Protein AF-A0ABD0YS66-F1 (afdb_monomer_lite)

Structure (mmCIF, N/CA/C/O backbone):
data_AF-A0ABD0YS66-F1
#
_entry.id   AF-A0ABD0YS66-F1
#
loop_
_atom_site.group_PDB
_atom_site.id
_atom_site.type_symbol
_atom_site.label_atom_id
_atom_site.label_alt_id
_atom_site.label_comp_id
_atom_site.label_asym_id
_atom_site.label_entity_id
_atom_site.label_seq_id
_atom_site.pdbx_PDB_ins_code
_atom_site.Cartn_x
_atom_site.Cartn_y
_atom_site.Cartn_z
_atom_site.occupancy
_atom_site.B_iso_or_equiv
_atom_site.auth_seq_id
_atom_site.auth_comp_id
_atom_site.auth_asym_id
_atom_site.auth_atom_id
_atom_site.pdbx_PDB_model_num
ATOM 1 N N . LEU A 1 1 ? -11.830 13.748 -8.434 1.00 43.22 1 LEU A N 1
ATOM 2 C CA . LEU A 1 1 ? -12.199 13.931 -7.014 1.00 43.22 1 LEU A CA 1
ATOM 3 C C . LEU A 1 1 ? -11.096 13.555 -6.005 1.00 43.22 1 LEU A C 1
ATOM 5 O O . LEU A 1 1 ? -11.390 13.452 -4.827 1.00 43.22 1 LEU A O 1
ATOM 9 N N . SER A 1 2 ? -9.816 13.514 -6.410 1.00 38.91 2 SER A N 1
ATOM 10 C CA . SER A 1 2 ? -8.670 13.461 -5.471 1.00 38.91 2 SER A CA 1
ATOM 11 C C . SER A 1 2 ? -7.545 14.428 -5.853 1.00 38.91 2 SER A C 1
ATOM 13 O O . SER A 1 2 ? -6.466 14.381 -5.282 1.00 38.91 2 SER A O 1
ATOM 15 N N . PHE A 1 3 ? -7.805 15.345 -6.793 1.00 38.72 3 PHE A N 1
ATOM 16 C CA . PHE A 1 3 ? -6.865 16.412 -7.136 1.00 38.72 3 PHE A CA 1
ATOM 17 C C . PHE A 1 3 ? -6.779 17.455 -6.020 1.00 38.72 3 PHE A C 1
ATOM 19 O O . PHE A 1 3 ? -5.726 18.033 -5.854 1.00 38.72 3 PHE A O 1
ATOM 26 N N . LEU A 1 4 ? -7.843 17.642 -5.224 1.00 40.12 4 LEU A N 1
ATOM 27 C CA . LEU A 1 4 ? -7.862 18.537 -4.059 1.00 40.12 4 LEU A CA 1
ATOM 28 C C . LEU A 1 4 ? -7.166 17.947 -2.823 1.00 40.12 4 LEU A C 1
ATOM 30 O O . LEU A 1 4 ? -6.607 18.708 -2.054 1.00 40.12 4 LEU A O 1
ATOM 34 N N . PHE A 1 5 ? -7.155 16.620 -2.644 1.00 48.84 5 PHE A N 1
ATOM 35 C CA . PHE A 1 5 ? -6.428 15.964 -1.546 1.00 48.84 5 PHE A CA 1
ATOM 36 C C . PHE A 1 5 ? -4.944 15.772 -1.889 1.00 48.84 5 PHE A C 1
ATOM 38 O O . PHE A 1 5 ? -4.090 16.025 -1.048 1.00 48.84 5 PHE A O 1
ATOM 45 N N . LEU A 1 6 ? -4.623 15.451 -3.155 1.00 47.97 6 LEU A N 1
ATOM 46 C CA . LEU A 1 6 ? -3.256 15.615 -3.654 1.00 47.97 6 LEU A CA 1
ATOM 47 C C . LEU A 1 6 ? -2.834 17.088 -3.619 1.00 47.97 6 LEU A C 1
ATOM 49 O O . LEU A 1 6 ? -1.745 17.355 -3.146 1.00 47.97 6 LEU A O 1
ATOM 53 N N . LEU A 1 7 ? -3.673 18.047 -4.035 1.00 47.12 7 LEU A N 1
ATOM 54 C CA . LEU A 1 7 ? -3.376 19.474 -3.860 1.00 47.12 7 LEU A CA 1
ATOM 55 C C . LEU A 1 7 ? -3.219 19.818 -2.388 1.00 47.12 7 LEU A C 1
ATOM 57 O O . LEU A 1 7 ? -2.347 20.596 -2.118 1.00 47.12 7 LEU A O 1
ATOM 61 N N . PHE A 1 8 ? -3.944 19.246 -1.430 1.00 46.59 8 PHE A N 1
ATOM 62 C CA . PHE A 1 8 ? -3.682 19.513 -0.011 1.00 46.59 8 PHE A CA 1
ATOM 63 C C . PHE A 1 8 ? -2.306 18.975 0.426 1.00 46.59 8 PHE A C 1
ATOM 65 O O . PHE A 1 8 ? -1.575 19.678 1.104 1.00 46.59 8 PHE A O 1
ATOM 72 N N . ILE A 1 9 ? -1.882 17.805 -0.071 1.00 48.53 9 ILE A N 1
ATOM 73 C CA . ILE A 1 9 ? -0.500 17.299 0.086 1.00 48.53 9 ILE A CA 1
ATOM 74 C C . ILE A 1 9 ? 0.539 18.159 -0.678 1.00 48.53 9 ILE A C 1
ATOM 76 O O . ILE A 1 9 ? 1.701 18.209 -0.291 1.00 48.53 9 ILE A O 1
ATOM 80 N N . PHE A 1 10 ? 0.152 18.840 -1.762 1.00 43.72 10 PHE A N 1
ATOM 81 C CA . PHE A 1 10 ? 1.016 19.700 -2.594 1.00 43.72 10 PHE A CA 1
ATOM 82 C C . PHE A 1 10 ? 0.874 21.218 -2.317 1.00 43.72 10 PHE A C 1
ATOM 84 O O . PHE A 1 10 ? 1.594 22.006 -2.920 1.00 43.72 10 PHE A O 1
ATOM 91 N N . SER A 1 11 ? -0.080 21.638 -1.487 1.00 38.16 11 SER A N 1
ATOM 92 C CA . SER A 1 11 ? -0.502 23.021 -1.175 1.00 38.16 11 SER A CA 1
ATOM 93 C C . SER A 1 11 ? -0.652 23.243 0.328 1.00 38.16 11 SER A C 1
ATOM 95 O O . SER A 1 11 ? -1.070 24.325 0.738 1.00 38.16 11 SER A O 1
ATOM 97 N N . ASP A 1 12 ? -0.272 22.266 1.153 1.00 37.09 12 ASP A N 1
ATOM 98 C CA . ASP A 1 12 ? 0.443 22.602 2.376 1.00 37.09 12 ASP A CA 1
ATOM 99 C C . ASP A 1 12 ? 1.551 23.601 1.981 1.00 37.09 12 ASP A C 1
ATOM 101 O O . ASP A 1 12 ? 2.270 23.340 1.010 1.00 37.09 12 ASP A O 1
ATOM 105 N N . PRO A 1 13 ? 1.663 24.783 2.604 1.00 43.38 13 PRO A N 1
ATOM 106 C CA . PRO A 1 13 ? 2.782 25.676 2.333 1.00 43.38 13 PRO A CA 1
ATOM 107 C C . PRO A 1 13 ? 4.156 25.036 2.620 1.00 43.38 13 PRO A C 1
ATOM 109 O O . PRO A 1 13 ? 5.153 25.582 2.148 1.00 43.38 13 PRO A O 1
ATOM 112 N N . GLU A 1 14 ? 4.235 23.883 3.307 1.00 46.00 14 GLU A N 1
ATOM 113 C CA . GLU A 1 14 ? 5.491 23.154 3.549 1.00 46.00 14 GLU A CA 1
ATOM 114 C C . GLU A 1 14 ? 5.381 21.617 3.388 1.00 46.00 14 GLU A C 1
ATOM 116 O O . GLU A 1 14 ? 5.445 20.879 4.371 1.00 46.00 14 GLU A O 1
ATOM 121 N N . PRO A 1 15 ? 5.313 21.052 2.164 1.00 47.53 15 PRO A N 1
ATOM 122 C CA . PRO A 1 15 ? 5.460 19.608 2.010 1.00 47.53 15 PRO A CA 1
ATOM 123 C C . PRO A 1 15 ? 6.869 19.166 2.451 1.00 47.53 15 PRO A C 1
ATOM 125 O O . PRO A 1 15 ? 7.876 19.622 1.902 1.00 47.53 15 PRO A O 1
ATOM 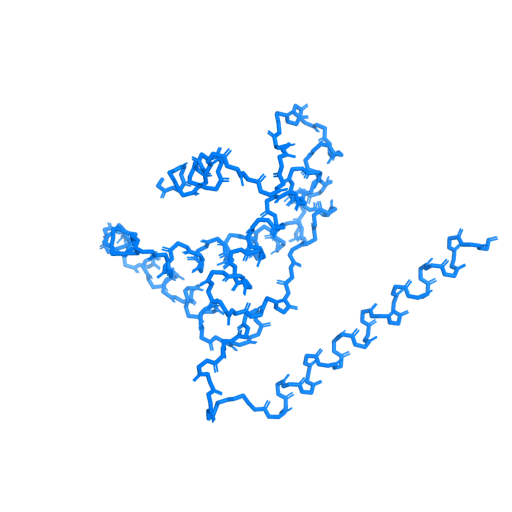128 N N . LEU A 1 16 ? 6.961 18.220 3.395 1.00 47.50 16 LEU A N 1
ATOM 129 C CA . LEU A 1 16 ? 8.236 17.676 3.908 1.00 47.50 16 LEU A CA 1
ATOM 130 C C . LEU A 1 16 ? 9.150 17.125 2.794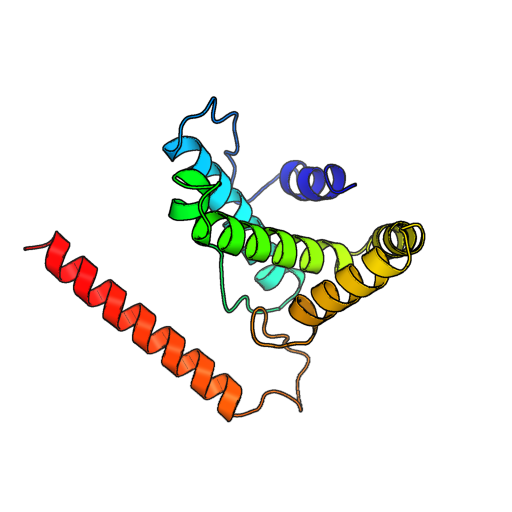 1.00 47.50 16 LEU A C 1
ATOM 132 O O . LEU A 1 16 ? 10.380 17.190 2.887 1.00 47.50 16 LEU A O 1
ATOM 136 N N . HIS A 1 17 ? 8.563 16.629 1.697 1.00 50.31 17 HIS A N 1
ATOM 137 C CA . HIS A 1 17 ? 9.287 16.174 0.512 1.00 50.31 17 HIS A CA 1
ATOM 138 C C . HIS A 1 17 ? 8.763 16.838 -0.767 1.00 50.31 17 HIS A C 1
ATOM 140 O O . HIS A 1 17 ? 7.767 16.422 -1.354 1.00 50.31 17 HIS A O 1
ATOM 146 N N . HIS A 1 18 ? 9.486 17.854 -1.236 1.00 53.28 18 HIS A N 1
ATOM 147 C CA . HIS A 1 18 ? 9.257 18.498 -2.529 1.00 53.28 18 HIS A CA 1
ATOM 148 C C . HIS A 1 18 ? 9.837 17.659 -3.688 1.00 53.28 18 HIS A C 1
ATOM 150 O O . HIS A 1 18 ? 10.915 17.069 -3.563 1.00 53.28 18 HIS A O 1
ATOM 156 N N . GLY A 1 19 ? 9.194 17.682 -4.866 1.00 61.59 19 GLY A N 1
ATOM 157 C CA . GLY A 1 19 ? 9.871 17.305 -6.119 1.00 61.59 19 GLY A CA 1
ATOM 158 C C . GLY A 1 19 ? 9.168 16.339 -7.070 1.00 61.59 19 GLY A C 1
ATOM 159 O O . GLY A 1 19 ? 9.867 15.660 -7.824 1.00 61.59 19 GLY A O 1
ATOM 160 N N . VAL A 1 20 ? 7.833 16.277 -7.080 1.00 68.44 20 VAL A N 1
ATOM 161 C CA . VAL A 1 20 ? 7.112 15.623 -8.184 1.00 68.44 20 VAL A CA 1
ATOM 162 C C . VAL A 1 20 ? 7.061 16.562 -9.383 1.00 68.44 20 VAL A C 1
ATOM 164 O O . VAL A 1 20 ? 6.580 17.688 -9.287 1.00 68.44 20 VAL A O 1
ATOM 167 N N 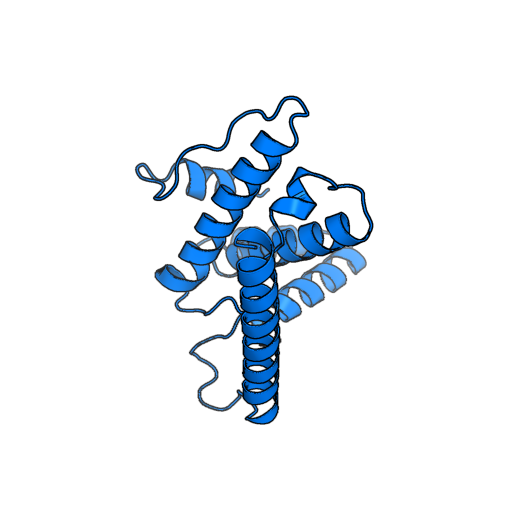. GLY A 1 21 ? 7.563 16.090 -10.520 1.00 73.62 21 GLY A N 1
ATOM 168 C CA . GLY A 1 21 ? 7.567 16.832 -11.780 1.00 73.62 21 GLY A CA 1
ATOM 169 C C . GLY A 1 21 ? 7.128 15.971 -12.963 1.00 73.62 21 GLY A C 1
ATOM 170 O O . GLY A 1 21 ? 6.949 14.757 -12.817 1.00 73.62 21 GLY A O 1
ATOM 171 N N . PRO A 1 22 ? 6.954 16.558 -14.159 1.00 77.00 22 PRO A N 1
ATOM 172 C CA . PRO A 1 22 ? 6.632 15.787 -15.353 1.00 77.00 22 PRO A CA 1
ATOM 173 C C . PRO A 1 22 ? 7.745 14.773 -15.633 1.00 77.00 22 PRO A C 1
ATOM 175 O O . PRO A 1 22 ? 8.915 15.125 -15.758 1.00 77.00 22 PRO A O 1
ATOM 178 N N . SER A 1 23 ? 7.380 13.495 -15.736 1.00 79.75 23 SER A N 1
ATOM 179 C CA . SER A 1 23 ? 8.357 12.441 -16.020 1.00 79.75 23 SER A CA 1
ATOM 180 C C . SER A 1 23 ? 8.709 12.345 -17.504 1.00 79.75 23 SER A C 1
ATOM 182 O O . SER A 1 23 ? 9.763 11.814 -17.831 1.00 79.75 23 SER A O 1
ATOM 184 N N . LEU A 1 24 ? 7.838 12.834 -18.399 1.00 84.56 24 LEU A N 1
ATOM 185 C CA . LEU A 1 24 ? 8.007 12.783 -19.862 1.00 84.56 24 LEU A CA 1
ATOM 186 C C . LEU A 1 24 ? 8.389 11.381 -20.376 1.00 84.56 24 LEU A C 1
ATOM 188 O O . LEU A 1 24 ? 9.196 11.229 -21.287 1.00 84.56 24 LEU A O 1
ATOM 192 N N . GLY A 1 25 ? 7.844 10.336 -19.745 1.00 82.94 25 GLY A N 1
ATOM 193 C CA . GLY A 1 25 ? 8.152 8.946 -20.085 1.00 82.94 25 GLY A CA 1
ATOM 194 C C . GLY A 1 25 ? 9.430 8.387 -19.446 1.00 82.94 25 GLY A C 1
ATOM 195 O O . GLY A 1 25 ? 9.649 7.181 -19.537 1.00 82.94 25 GLY A O 1
ATOM 196 N N . ASN A 1 26 ? 10.226 9.196 -18.737 1.00 90.88 26 ASN A N 1
ATOM 197 C CA . ASN A 1 26 ? 11.451 8.764 -18.066 1.00 90.88 26 ASN A CA 1
ATOM 198 C C . ASN A 1 26 ? 11.145 7.899 -16.820 1.00 90.88 26 ASN A C 1
ATOM 200 O O . ASN A 1 26 ? 10.582 8.409 -15.842 1.00 90.88 26 ASN A O 1
ATOM 204 N N . PRO A 1 27 ? 11.560 6.617 -16.803 1.00 92.69 27 PRO A N 1
ATOM 205 C CA . PRO A 1 27 ? 11.309 5.717 -15.680 1.00 92.69 27 PRO A CA 1
ATOM 206 C C . PRO A 1 27 ? 11.945 6.157 -14.360 1.00 92.69 27 PRO A C 1
ATOM 208 O O . PRO A 1 27 ? 11.334 5.997 -13.309 1.00 92.69 27 PRO A O 1
ATOM 211 N N . ALA A 1 28 ? 13.146 6.741 -14.393 1.00 91.50 28 ALA A N 1
ATOM 212 C CA . ALA A 1 28 ? 13.842 7.184 -13.186 1.00 91.50 28 ALA A CA 1
ATOM 213 C C . ALA A 1 28 ? 13.118 8.364 -12.522 1.00 91.50 28 ALA A C 1
ATOM 215 O O . ALA A 1 28 ? 12.968 8.392 -11.301 1.00 91.50 28 ALA A O 1
ATOM 216 N N . LEU A 1 29 ? 12.605 9.301 -13.329 1.00 87.56 29 LEU A N 1
ATOM 217 C CA . LEU A 1 29 ? 11.782 10.402 -12.824 1.00 87.56 29 LEU A CA 1
ATOM 218 C C . LEU A 1 29 ? 10.442 9.894 -12.282 1.00 87.56 29 LEU A C 1
ATOM 220 O O . LEU A 1 29 ? 10.013 10.348 -11.226 1.00 87.56 29 LEU A O 1
ATOM 224 N N . ARG A 1 30 ? 9.807 8.911 -12.937 1.00 91.56 30 ARG A N 1
ATOM 225 C CA . ARG A 1 30 ? 8.604 8.268 -12.382 1.00 91.56 30 ARG A CA 1
ATOM 226 C C . ARG A 1 30 ? 8.887 7.585 -11.047 1.00 91.56 30 ARG A C 1
ATOM 228 O O . ARG A 1 30 ? 8.140 7.819 -10.107 1.00 91.56 30 ARG A O 1
ATOM 235 N N . THR A 1 31 ? 9.962 6.802 -10.935 1.00 94.50 31 THR A N 1
ATOM 236 C CA . THR A 1 31 ? 10.357 6.168 -9.666 1.00 94.50 31 THR A CA 1
ATOM 237 C C . THR A 1 31 ? 10.562 7.210 -8.568 1.00 94.50 31 THR A C 1
ATOM 239 O O . THR A 1 31 ? 10.042 7.031 -7.472 1.00 94.50 31 THR A O 1
ATOM 242 N N . ARG A 1 32 ? 11.252 8.322 -8.861 1.00 89.31 32 ARG A N 1
ATOM 243 C CA . ARG A 1 32 ? 11.422 9.430 -7.907 1.00 89.31 32 ARG A CA 1
ATOM 244 C C . ARG A 1 32 ? 10.081 10.040 -7.488 1.00 89.31 32 ARG A C 1
ATOM 246 O O . ARG A 1 32 ? 9.872 10.291 -6.306 1.00 89.31 32 ARG A O 1
ATOM 253 N N . ASN A 1 33 ? 9.184 10.283 -8.441 1.00 87.44 33 ASN A N 1
ATOM 254 C CA . ASN A 1 33 ? 7.864 10.829 -8.139 1.00 87.44 33 ASN A CA 1
ATOM 255 C C . ASN A 1 33 ? 7.066 9.887 -7.230 1.00 87.44 33 ASN A C 1
ATOM 257 O O . ASN A 1 33 ? 6.451 10.344 -6.273 1.00 87.44 33 ASN A O 1
ATOM 261 N N . MET A 1 34 ? 7.102 8.583 -7.514 1.00 92.56 34 MET A N 1
ATOM 262 C CA . MET A 1 34 ? 6.425 7.571 -6.701 1.00 92.56 34 MET A CA 1
ATOM 263 C C . MET A 1 34 ? 7.015 7.501 -5.293 1.00 92.56 34 MET A C 1
ATOM 265 O O . MET A 1 34 ? 6.253 7.489 -4.338 1.00 92.56 34 MET A O 1
ATOM 269 N N . ASP A 1 35 ? 8.342 7.559 -5.150 1.00 90.56 35 ASP A N 1
ATOM 270 C CA . ASP A 1 35 ? 9.006 7.609 -3.839 1.00 90.56 35 ASP A CA 1
ATOM 271 C C . ASP A 1 35 ? 8.545 8.817 -3.008 1.00 90.56 35 ASP A C 1
ATOM 273 O O . ASP A 1 35 ? 8.204 8.672 -1.837 1.00 90.56 35 ASP A O 1
ATOM 277 N N . CYS A 1 36 ? 8.446 9.994 -3.630 1.00 87.19 36 CYS A N 1
ATOM 278 C CA . CYS A 1 36 ? 7.927 11.198 -2.981 1.00 87.19 36 CYS A CA 1
ATOM 279 C C . CYS A 1 36 ? 6.467 11.024 -2.523 1.00 87.19 36 CYS A C 1
ATOM 281 O O . CYS A 1 36 ? 6.146 11.284 -1.364 1.00 87.19 36 CYS A O 1
ATOM 283 N N . ILE A 1 37 ? 5.596 10.519 -3.402 1.00 87.50 37 ILE A N 1
ATOM 284 C CA . ILE A 1 37 ? 4.178 10.279 -3.093 1.00 87.50 37 ILE A CA 1
ATOM 285 C C . ILE A 1 37 ? 4.029 9.274 -1.945 1.00 87.50 37 ILE A C 1
ATOM 287 O O . ILE A 1 37 ? 3.286 9.522 -0.999 1.00 87.50 37 ILE A O 1
ATOM 291 N N . VAL A 1 38 ? 4.747 8.152 -2.007 1.00 93.88 38 VAL A N 1
ATOM 292 C CA . VAL A 1 38 ? 4.675 7.077 -1.009 1.00 93.88 38 VAL A CA 1
ATOM 293 C C . VAL A 1 38 ? 5.176 7.549 0.351 1.00 93.88 38 VAL A C 1
ATOM 295 O O . VAL A 1 38 ? 4.565 7.214 1.364 1.00 93.88 38 VAL A O 1
ATOM 298 N N . LYS A 1 39 ? 6.232 8.371 0.392 1.00 91.12 39 LYS A N 1
ATOM 299 C CA . LYS A 1 39 ? 6.709 8.992 1.635 1.00 91.12 39 LYS A CA 1
ATOM 300 C C . LYS A 1 39 ? 5.671 9.925 2.249 1.00 91.12 39 LYS A C 1
ATOM 302 O O . LYS A 1 39 ? 5.424 9.815 3.442 1.00 91.12 39 LYS A O 1
ATOM 307 N N . ASN A 1 40 ? 5.025 10.773 1.448 1.00 85.75 40 ASN A N 1
ATOM 308 C CA . ASN A 1 40 ? 3.988 11.681 1.950 1.00 85.75 40 ASN A CA 1
ATOM 309 C C . ASN A 1 40 ? 2.761 10.916 2.471 1.00 85.75 40 ASN A C 1
ATOM 311 O O . ASN A 1 40 ? 2.229 11.246 3.525 1.00 85.75 40 ASN A O 1
ATOM 315 N N . ILE A 1 41 ? 2.337 9.859 1.770 1.00 91.94 41 ILE A N 1
ATOM 316 C CA . ILE A 1 41 ? 1.263 8.970 2.241 1.00 91.94 41 ILE A CA 1
ATOM 317 C C . ILE A 1 41 ? 1.650 8.330 3.575 1.00 91.94 41 ILE A C 1
ATOM 319 O O . ILE A 1 41 ? 0.854 8.328 4.509 1.00 91.94 41 ILE A O 1
ATOM 323 N N . LYS A 1 42 ? 2.872 7.795 3.673 1.00 94.12 42 LYS A N 1
ATOM 324 C CA . LYS A 1 42 ? 3.367 7.167 4.898 1.00 94.12 42 LYS A CA 1
ATOM 325 C C . LYS A 1 42 ? 3.386 8.155 6.068 1.00 94.12 42 LYS A C 1
ATOM 327 O O . LYS A 1 42 ? 2.891 7.806 7.133 1.00 94.12 42 LYS A O 1
ATOM 332 N N . ALA A 1 43 ? 3.903 9.365 5.851 1.00 89.12 43 ALA A N 1
ATOM 333 C CA . ALA A 1 43 ? 3.923 10.424 6.857 1.00 89.12 43 ALA A CA 1
ATOM 334 C C . ALA A 1 43 ? 2.505 10.753 7.339 1.00 89.12 43 ALA A C 1
ATOM 336 O O . ALA A 1 43 ? 2.262 10.767 8.535 1.00 89.12 43 ALA A O 1
ATOM 337 N N . LEU A 1 44 ? 1.532 10.885 6.431 1.00 87.88 44 LEU A N 1
ATOM 338 C CA . LEU A 1 44 ? 0.136 11.111 6.812 1.00 87.88 44 LEU A CA 1
ATOM 339 C C . LEU A 1 44 ? -0.410 9.989 7.710 1.00 87.88 44 LEU A C 1
ATOM 341 O O . LEU A 1 44 ? -1.060 10.261 8.715 1.00 87.88 44 LEU A O 1
ATOM 345 N N . TYR A 1 45 ? -0.151 8.723 7.378 1.00 92.75 45 TYR A N 1
ATOM 346 C CA . TYR A 1 45 ? -0.580 7.611 8.228 1.00 92.75 45 TYR A CA 1
ATOM 347 C C . TYR A 1 45 ? 0.087 7.629 9.608 1.00 92.75 45 TYR A C 1
ATOM 349 O O . TYR A 1 45 ? -0.597 7.447 10.613 1.00 92.75 45 TYR A O 1
ATOM 357 N N . GLU A 1 46 ? 1.400 7.833 9.663 1.00 91.00 46 GLU A N 1
ATOM 358 C CA . GLU A 1 46 ? 2.171 7.703 10.903 1.00 91.00 46 GLU A CA 1
ATOM 359 C C . GLU A 1 46 ? 2.057 8.933 11.812 1.00 91.00 46 GLU A C 1
ATOM 361 O O . GLU A 1 46 ? 1.937 8.774 13.026 1.00 91.00 46 GLU A O 1
ATOM 366 N N . GLU A 1 47 ? 2.066 10.136 11.240 1.00 86.81 47 GLU A N 1
ATOM 367 C CA . GLU A 1 47 ? 2.123 11.409 11.968 1.00 86.81 47 GLU A CA 1
ATOM 368 C C . GLU A 1 47 ? 0.726 11.977 12.249 1.00 86.81 47 GLU A C 1
ATOM 370 O O . GLU A 1 47 ? 0.460 12.404 13.369 1.00 86.81 47 GLU A O 1
ATOM 375 N N . GLU A 1 48 ? -0.190 11.921 11.275 1.00 86.06 48 GLU A N 1
ATOM 376 C CA . GLU A 1 48 ? -1.532 12.511 11.415 1.00 86.06 48 GLU A CA 1
ATOM 377 C C . GLU A 1 48 ? -2.576 11.497 11.894 1.00 86.06 48 GLU A C 1
ATOM 379 O O . GLU A 1 48 ? -3.443 11.819 12.706 1.00 86.06 48 GLU A O 1
ATOM 384 N N . LEU A 1 49 ? -2.523 10.259 11.386 1.00 88.31 49 LEU A N 1
ATOM 385 C CA . LEU A 1 49 ? -3.499 9.220 11.739 1.00 88.31 49 LEU A CA 1
ATOM 386 C C . LEU A 1 49 ? -3.049 8.341 12.913 1.00 88.31 49 LEU A C 1
ATOM 388 O O . LEU A 1 49 ? -3.859 7.560 13.413 1.00 88.31 49 LEU A O 1
ATOM 392 N N . CYS A 1 50 ? -1.792 8.448 13.358 1.00 91.06 50 CYS A N 1
ATOM 393 C CA . CYS A 1 50 ? -1.202 7.587 14.390 1.00 91.06 50 CYS A CA 1
ATOM 394 C C . CYS A 1 50 ? -1.331 6.081 14.062 1.00 91.06 50 CYS A C 1
ATOM 396 O O . CYS A 1 50 ? -1.604 5.251 14.932 1.00 91.06 50 CYS A O 1
ATOM 398 N N . GLN A 1 51 ? -1.149 5.711 12.793 1.00 92.94 51 GLN A N 1
ATOM 399 C CA . GLN A 1 51 ? -1.257 4.346 12.268 1.00 92.94 51 GLN A CA 1
ATOM 400 C C . GLN A 1 51 ? 0.070 3.893 11.650 1.00 92.94 51 GLN A C 1
ATOM 402 O O . GLN A 1 51 ? 0.802 4.688 11.073 1.00 92.94 51 GLN A O 1
ATOM 407 N N . LEU A 1 52 ? 0.381 2.597 11.719 1.00 93.44 52 LEU A N 1
ATOM 408 C CA . LEU A 1 52 ? 1.616 2.045 11.157 1.00 93.44 52 LEU A CA 1
ATOM 409 C C . LEU A 1 52 ? 1.355 1.369 9.808 1.00 93.44 52 LEU A C 1
ATOM 411 O O . LEU A 1 52 ? 0.660 0.357 9.741 1.00 93.44 52 LEU A O 1
ATOM 415 N N . VAL A 1 53 ? 1.977 1.861 8.736 1.00 94.81 53 VAL A N 1
ATOM 416 C CA . VAL A 1 53 ? 1.899 1.218 7.414 1.00 94.81 53 VAL A CA 1
ATOM 417 C C . VAL A 1 53 ? 2.860 0.027 7.354 1.00 94.81 53 VAL A C 1
ATOM 419 O O . VAL A 1 53 ? 4.079 0.188 7.363 1.00 94.81 53 VAL A O 1
ATOM 422 N N . VAL A 1 54 ? 2.322 -1.191 7.268 1.00 93.31 54 VAL A N 1
ATOM 423 C CA . VAL A 1 54 ? 3.106 -2.441 7.302 1.00 93.31 54 VAL A CA 1
ATOM 424 C C . VAL A 1 54 ? 3.634 -2.849 5.926 1.00 93.31 54 VAL A C 1
ATOM 426 O O . VAL A 1 54 ? 4.586 -3.629 5.832 1.00 93.31 54 VAL A O 1
ATOM 429 N N . VAL A 1 55 ? 2.996 -2.378 4.852 1.00 93.69 55 VAL A N 1
ATOM 430 C CA . VAL A 1 55 ? 3.393 -2.651 3.463 1.00 93.69 55 VAL A CA 1
ATOM 431 C C . VAL A 1 55 ? 3.335 -1.362 2.659 1.00 93.69 55 VAL A C 1
ATOM 433 O O . VAL A 1 55 ? 2.303 -0.701 2.622 1.00 93.69 55 VAL A O 1
ATOM 436 N N . LEU A 1 56 ? 4.435 -1.034 1.983 1.00 95.69 56 LEU A N 1
ATOM 437 C CA . LEU A 1 56 ? 4.526 0.093 1.057 1.00 95.69 56 LEU A CA 1
ATOM 438 C C . LEU A 1 56 ? 4.719 -0.424 -0.370 1.00 95.69 56 LEU A C 1
ATOM 440 O O . LEU A 1 56 ? 5.357 -1.467 -0.542 1.00 95.69 56 LEU A O 1
ATOM 444 N N . PRO A 1 57 ? 4.217 0.303 -1.378 1.00 96.81 57 PRO A N 1
ATOM 445 C CA . PRO A 1 57 ? 4.384 -0.094 -2.765 1.00 96.81 57 PRO A CA 1
ATOM 446 C C . PRO A 1 57 ? 5.830 0.088 -3.253 1.00 96.81 57 PRO A C 1
ATOM 448 O O . PRO A 1 57 ? 6.529 1.042 -2.889 1.00 96.81 57 PRO A O 1
ATOM 451 N N . ASP A 1 58 ? 6.278 -0.814 -4.124 1.00 96.44 58 ASP A N 1
ATOM 452 C CA . ASP A 1 58 ? 7.602 -0.775 -4.749 1.00 96.44 58 ASP A CA 1
ATOM 453 C C . ASP A 1 58 ? 7.668 0.333 -5.818 1.00 96.44 58 ASP A C 1
ATOM 455 O O . ASP A 1 58 ? 7.224 0.194 -6.962 1.00 96.44 58 ASP A O 1
ATOM 459 N N . CYS A 1 59 ? 8.280 1.460 -5.448 1.00 95.75 59 CYS A N 1
ATOM 460 C CA . CYS A 1 59 ? 8.449 2.626 -6.320 1.00 95.75 59 CYS A CA 1
ATOM 461 C C . CYS A 1 59 ? 9.325 2.339 -7.555 1.00 95.75 59 CYS A C 1
ATOM 463 O O . CYS A 1 59 ? 9.197 3.004 -8.591 1.00 95.75 59 CYS A O 1
ATOM 465 N N . GLY A 1 60 ? 10.225 1.355 -7.467 1.00 95.06 60 GLY A N 1
ATOM 466 C CA . GLY A 1 60 ? 11.042 0.906 -8.587 1.00 95.06 60 GLY A CA 1
ATOM 467 C C . GLY A 1 60 ? 10.173 0.258 -9.658 1.00 95.06 60 GLY A C 1
ATOM 468 O O . GLY A 1 60 ? 10.245 0.661 -10.820 1.00 95.06 60 GLY A O 1
ATOM 469 N N . ARG A 1 61 ? 9.299 -0.669 -9.251 1.00 96.38 61 ARG A N 1
ATOM 470 C CA . ARG A 1 61 ? 8.321 -1.317 -10.140 1.00 96.38 61 ARG A CA 1
ATOM 471 C C . ARG A 1 61 ? 7.328 -0.317 -10.716 1.00 96.38 61 ARG A C 1
ATOM 473 O O . ARG A 1 61 ? 7.193 -0.250 -11.934 1.00 96.38 61 ARG A O 1
ATOM 480 N N . LEU A 1 62 ? 6.726 0.528 -9.876 1.00 95.31 62 LEU A N 1
ATOM 481 C CA . LEU A 1 62 ? 5.791 1.572 -10.317 1.00 95.31 62 LEU A CA 1
ATOM 482 C C . LEU A 1 62 ? 6.401 2.520 -11.360 1.00 95.31 62 LEU A C 1
ATOM 484 O O . LEU A 1 62 ? 5.720 2.978 -12.275 1.00 95.31 62 LEU A O 1
ATOM 488 N N . GLY A 1 63 ? 7.687 2.848 -11.225 1.00 93.94 63 GLY A N 1
ATOM 489 C CA . GLY A 1 63 ? 8.356 3.733 -12.172 1.00 93.94 63 GLY A CA 1
ATOM 490 C C . GLY A 1 63 ? 8.817 3.036 -13.450 1.00 93.94 63 GLY A C 1
ATOM 491 O O . GLY A 1 63 ? 8.687 3.611 -14.534 1.00 93.94 63 GLY A O 1
ATOM 492 N N . ARG A 1 64 ? 9.354 1.817 -13.352 1.00 95.88 64 ARG A N 1
ATOM 493 C CA . ARG A 1 64 ? 9.993 1.115 -14.478 1.00 95.88 64 ARG A CA 1
ATOM 494 C C . ARG A 1 64 ? 9.030 0.275 -15.296 1.00 95.88 64 ARG A C 1
ATOM 496 O O . ARG A 1 64 ? 9.130 0.289 -16.517 1.00 95.88 64 ARG A O 1
ATOM 503 N N . GLU A 1 65 ? 8.099 -0.394 -14.635 1.00 96.00 65 GLU A N 1
ATOM 504 C CA . GLU A 1 65 ? 7.244 -1.422 -15.227 1.00 96.00 65 GLU A CA 1
ATOM 505 C C . GLU A 1 65 ? 5.770 -1.227 -14.809 1.00 96.00 65 GLU A C 1
ATOM 507 O O . GLU A 1 65 ? 5.152 -2.170 -14.310 1.00 96.00 65 GLU A O 1
ATOM 512 N N . PRO A 1 66 ? 5.180 -0.023 -14.987 1.00 93.25 66 PRO A N 1
ATOM 513 C CA . PRO A 1 66 ? 3.846 0.308 -14.465 1.00 93.25 66 PRO A CA 1
ATOM 514 C C . PRO A 1 66 ? 2.725 -0.576 -15.026 1.00 93.25 66 PRO A C 1
ATOM 516 O O . PRO A 1 66 ? 1.754 -0.841 -14.324 1.00 93.25 66 PRO A O 1
ATOM 519 N N . ASP A 1 67 ? 2.880 -1.053 -16.263 1.00 94.69 67 ASP A N 1
ATOM 520 C CA . ASP A 1 67 ? 1.876 -1.864 -16.961 1.00 94.69 67 ASP A CA 1
ATOM 521 C C . ASP A 1 67 ? 2.088 -3.378 -16.776 1.00 94.69 67 ASP A C 1
ATOM 523 O O . ASP A 1 67 ? 1.310 -4.189 -17.281 1.00 94.69 67 ASP A O 1
ATOM 527 N N . SER A 1 68 ? 3.150 -3.784 -16.068 1.00 97.50 68 SER A N 1
ATOM 528 C CA . SER A 1 68 ? 3.370 -5.194 -15.727 1.00 97.50 68 SER A CA 1
ATOM 529 C C . SER A 1 68 ? 2.339 -5.669 -14.702 1.00 97.50 68 SER A C 1
ATOM 531 O O . SER A 1 68 ? 1.753 -4.872 -13.969 1.00 97.50 68 SER A O 1
ATOM 533 N N . LYS A 1 69 ? 2.135 -6.987 -14.600 1.00 97.62 69 LYS A N 1
ATOM 534 C CA . LYS A 1 69 ? 1.224 -7.565 -13.600 1.00 97.62 69 LYS A CA 1
ATOM 535 C C . LYS A 1 69 ? 1.607 -7.125 -12.187 1.00 97.62 69 LYS A C 1
ATOM 537 O O . LYS A 1 69 ? 0.742 -6.753 -11.401 1.00 97.62 69 LYS A O 1
ATOM 542 N N . GLU A 1 70 ? 2.895 -7.157 -11.880 1.00 96.94 70 GLU A N 1
ATOM 543 C CA . GLU A 1 70 ? 3.443 -6.735 -10.601 1.00 96.94 70 GLU A CA 1
ATOM 544 C C . GLU A 1 70 ? 3.295 -5.218 -10.425 1.00 96.94 70 GLU A C 1
ATOM 546 O O . GLU A 1 70 ? 2.860 -4.772 -9.372 1.00 96.94 70 GLU A O 1
ATOM 551 N N . GLY A 1 71 ? 3.551 -4.417 -11.464 1.00 96.88 71 GLY A N 1
ATOM 552 C CA . GLY A 1 71 ? 3.332 -2.966 -11.439 1.00 96.88 71 GLY A CA 1
ATOM 553 C C . GLY A 1 71 ? 1.883 -2.578 -11.135 1.00 96.88 71 GLY A C 1
ATOM 554 O O . GLY A 1 71 ? 1.642 -1.685 -10.323 1.00 96.88 71 GLY A O 1
ATOM 555 N N . LEU A 1 72 ? 0.912 -3.301 -11.698 1.00 97.44 72 LEU A N 1
ATOM 556 C CA . LEU A 1 72 ? -0.509 -3.116 -11.398 1.00 97.44 72 LEU A CA 1
ATOM 557 C C . LEU A 1 72 ? -0.863 -3.512 -9.956 1.00 97.44 72 LEU A C 1
ATOM 559 O O . LEU A 1 72 ? -1.726 -2.876 -9.352 1.00 97.44 72 LEU A O 1
ATOM 563 N N . GLN A 1 73 ? -0.193 -4.516 -9.380 1.00 97.69 73 GLN A N 1
ATOM 564 C CA . GLN A 1 73 ? -0.352 -4.869 -7.963 1.00 97.69 73 GLN A CA 1
ATOM 565 C C . GLN A 1 73 ? 0.180 -3.762 -7.045 1.00 97.69 73 GLN A C 1
ATOM 567 O O . GLN A 1 73 ? -0.507 -3.373 -6.100 1.00 97.69 73 GLN A O 1
ATOM 572 N N . GLU A 1 74 ? 1.352 -3.199 -7.351 1.00 98.00 74 GLU A N 1
ATOM 573 C CA . GLU A 1 74 ? 1.898 -2.058 -6.604 1.00 98.00 74 GLU A CA 1
ATOM 574 C C . GLU A 1 74 ? 1.010 -0.812 -6.750 1.00 98.00 74 GLU A C 1
ATOM 576 O O . GLU A 1 74 ? 0.794 -0.077 -5.786 1.00 98.00 74 GLU A O 1
ATOM 581 N N . MET A 1 75 ? 0.444 -0.585 -7.941 1.00 97.31 75 MET A N 1
ATOM 582 C CA . MET A 1 75 ? -0.482 0.524 -8.187 1.00 97.31 75 MET A CA 1
ATOM 583 C C . MET A 1 75 ? -1.779 0.341 -7.399 1.00 97.31 75 MET A C 1
ATOM 585 O O . MET A 1 75 ? -2.285 1.296 -6.814 1.00 97.31 75 MET A O 1
ATOM 589 N N . HIS A 1 76 ? -2.305 -0.882 -7.339 1.00 96.56 76 HIS A N 1
ATOM 590 C CA . HIS A 1 76 ? -3.465 -1.194 -6.514 1.00 96.56 76 HIS A CA 1
ATOM 591 C C . HIS A 1 76 ? -3.194 -0.887 -5.037 1.00 96.56 76 HIS A C 1
ATOM 593 O O . HIS A 1 76 ? -3.999 -0.200 -4.413 1.00 96.56 76 HIS A O 1
ATOM 599 N N . LEU A 1 77 ? -2.047 -1.316 -4.497 1.00 97.75 77 LEU A N 1
ATOM 600 C CA . LEU A 1 77 ? -1.657 -1.009 -3.119 1.00 97.75 77 LEU A CA 1
ATOM 601 C C . LEU A 1 77 ? -1.530 0.506 -2.878 1.00 97.75 77 LEU A C 1
ATOM 603 O O . LEU A 1 77 ? -2.024 1.009 -1.870 1.00 97.75 77 LEU A O 1
ATOM 607 N N . LEU A 1 78 ? -0.927 1.248 -3.812 1.00 96.62 78 LEU A N 1
ATOM 608 C CA . LEU A 1 78 ? -0.826 2.708 -3.734 1.00 96.62 78 LEU A CA 1
ATOM 609 C C . LEU A 1 78 ? -2.209 3.378 -3.678 1.00 96.62 78 LEU A C 1
ATOM 611 O O . LEU A 1 78 ? -2.454 4.236 -2.82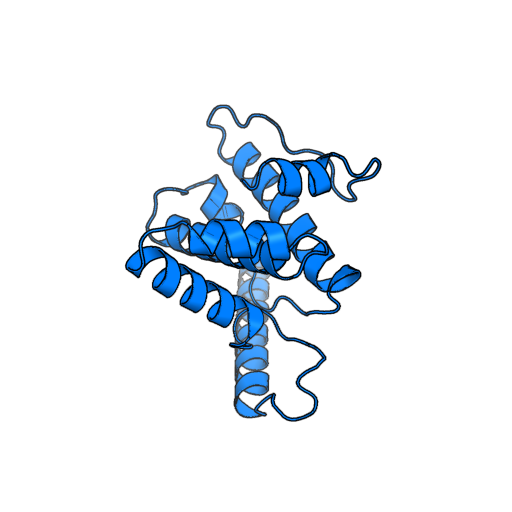9 1.00 96.62 78 LEU A O 1
ATOM 615 N N . LEU A 1 79 ? -3.120 2.983 -4.571 1.00 96.06 79 LEU A N 1
ATOM 616 C CA . LEU A 1 79 ? -4.485 3.512 -4.616 1.00 96.06 79 LEU A CA 1
ATOM 617 C C . LEU A 1 79 ? -5.285 3.145 -3.364 1.00 96.06 79 LEU A C 1
ATOM 619 O O . LEU A 1 79 ? -6.094 3.945 -2.899 1.00 96.06 79 LEU A O 1
ATOM 623 N N . LEU A 1 80 ? -5.042 1.961 -2.808 1.00 96.88 80 LEU A N 1
ATOM 624 C CA . LEU A 1 80 ? -5.679 1.486 -1.590 1.00 96.88 80 LEU A CA 1
ATOM 625 C C . LEU A 1 80 ? -5.254 2.319 -0.370 1.00 96.88 80 LEU A C 1
ATOM 627 O O . LEU A 1 80 ? -6.111 2.758 0.394 1.00 96.88 80 LEU A O 1
ATOM 631 N N . LEU A 1 81 ? -3.960 2.625 -0.235 1.00 96.38 81 LEU A N 1
ATOM 632 C CA . LEU A 1 81 ? -3.459 3.547 0.792 1.00 96.38 81 LEU A CA 1
ATOM 633 C C . LEU A 1 81 ? -4.033 4.962 0.612 1.00 96.38 81 LEU A C 1
ATOM 635 O O . LEU A 1 81 ? -4.521 5.556 1.567 1.00 96.38 81 LEU A O 1
ATOM 639 N N . LEU A 1 82 ? -4.067 5.488 -0.618 1.00 94.38 82 LEU A N 1
ATOM 640 C CA . LEU A 1 82 ? -4.681 6.794 -0.900 1.00 94.38 82 LEU A CA 1
ATOM 641 C C . LEU A 1 82 ? -6.172 6.838 -0.542 1.00 94.38 82 LEU A C 1
ATOM 643 O O . LEU A 1 82 ? -6.654 7.845 -0.020 1.00 94.38 82 LEU A O 1
ATOM 647 N N . LEU A 1 83 ? -6.904 5.756 -0.817 1.00 94.25 83 LEU A N 1
ATOM 648 C CA . LEU A 1 83 ? -8.300 5.605 -0.420 1.00 94.25 83 LEU A CA 1
ATOM 649 C C . LEU A 1 83 ? -8.437 5.662 1.103 1.00 94.25 83 LEU A C 1
ATOM 651 O O . LEU A 1 83 ? -9.297 6.385 1.602 1.00 94.25 83 LEU A O 1
ATOM 655 N N . GLY A 1 84 ? -7.569 4.957 1.831 1.00 93.94 84 GLY A N 1
ATOM 656 C CA . GLY A 1 84 ? -7.539 4.984 3.289 1.00 93.94 84 GLY A CA 1
ATOM 657 C C . GLY A 1 84 ? -7.244 6.375 3.857 1.00 93.94 84 GLY A C 1
ATOM 658 O O . GLY A 1 84 ? -7.892 6.776 4.821 1.00 93.94 84 GLY A O 1
ATOM 659 N N . CYS A 1 85 ? -6.365 7.161 3.228 1.00 91.94 85 CYS A N 1
ATOM 660 C CA . CYS A 1 85 ? -6.188 8.571 3.585 1.00 91.94 85 CYS A CA 1
ATOM 661 C C . CYS A 1 85 ? -7.478 9.379 3.346 1.00 91.94 85 CYS A C 1
ATOM 663 O O . CYS A 1 85 ? -7.914 10.137 4.211 1.00 91.94 85 CYS A O 1
ATOM 665 N N . ALA A 1 86 ? -8.118 9.209 2.184 1.00 88.56 86 ALA A N 1
ATOM 666 C CA . ALA A 1 86 ? -9.300 9.981 1.793 1.00 88.56 86 ALA A CA 1
ATOM 667 C C . ALA A 1 86 ? -10.525 9.729 2.692 1.00 88.56 86 ALA A C 1
ATOM 669 O O . ALA A 1 86 ? -11.296 10.651 2.951 1.00 88.56 86 ALA A O 1
ATOM 670 N N . VAL A 1 87 ? -10.710 8.501 3.185 1.00 91.69 87 VAL A N 1
ATOM 671 C CA . VAL A 1 87 ? -11.844 8.143 4.062 1.00 91.69 87 VAL A CA 1
ATOM 672 C C . VAL A 1 87 ? -11.591 8.420 5.543 1.00 91.69 87 VAL A C 1
ATOM 674 O O . VAL A 1 87 ? -12.532 8.384 6.336 1.00 91.69 87 VAL A O 1
ATOM 677 N N . GLN A 1 88 ? -10.347 8.719 5.920 1.00 90.19 88 GLN A N 1
ATOM 678 C CA . GLN A 1 88 ? -9.962 9.045 7.297 1.00 90.19 88 GLN A CA 1
ATOM 679 C C . GLN A 1 88 ? -9.644 10.535 7.498 1.00 90.19 88 GLN A C 1
ATOM 681 O O . GLN A 1 88 ? -9.472 10.969 8.633 1.00 90.19 88 GLN A O 1
ATOM 686 N N . CYS A 1 89 ? -9.626 11.343 6.433 1.00 85.25 89 CYS A N 1
ATOM 687 C CA . CYS A 1 89 ? -9.358 12.777 6.530 1.00 85.25 89 CYS A CA 1
ATOM 688 C C . CYS A 1 89 ? -10.540 13.577 7.129 1.00 85.25 89 CYS A C 1
ATOM 690 O O . CYS A 1 89 ? -11.678 13.091 7.159 1.00 85.25 89 CYS A O 1
ATOM 692 N N . PRO A 1 90 ? -10.326 14.842 7.550 1.00 81.75 90 PRO A N 1
ATOM 693 C CA . PRO A 1 90 ? -11.389 15.688 8.107 1.00 81.75 90 PRO A CA 1
ATOM 694 C C . PRO A 1 90 ? -12.608 15.852 7.182 1.00 81.75 90 PRO A C 1
ATOM 696 O O . PRO A 1 90 ? -13.746 15.861 7.643 1.00 81.75 90 PRO A O 1
ATOM 699 N N . ASN A 1 91 ? -12.383 15.890 5.864 1.00 78.69 91 ASN A N 1
ATOM 700 C CA . ASN A 1 91 ? -13.424 16.051 4.841 1.00 78.69 91 ASN A CA 1
ATOM 701 C C . ASN A 1 91 ? -13.981 14.714 4.310 1.00 78.69 91 ASN A C 1
ATOM 703 O O . ASN A 1 91 ? -14.557 14.669 3.218 1.00 78.69 91 ASN A O 1
ATOM 707 N N . LYS A 1 92 ? -13.833 13.612 5.061 1.00 85.06 92 LYS A N 1
ATOM 708 C CA . LYS 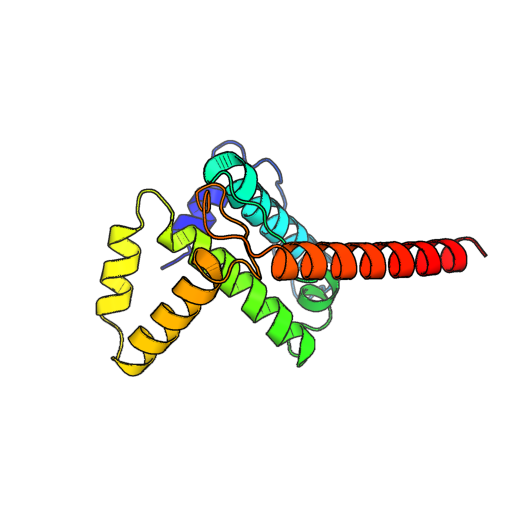A 1 92 ? -14.267 12.264 4.646 1.00 85.06 92 LYS A CA 1
ATOM 709 C C . LYS A 1 92 ? -15.734 12.179 4.224 1.00 85.06 92 LYS A C 1
ATOM 711 O O . LYS A 1 92 ? -16.062 11.401 3.336 1.00 85.06 92 LYS A O 1
ATOM 716 N N . GLN A 1 93 ? -16.621 12.982 4.817 1.00 88.00 93 GLN A N 1
ATOM 717 C CA . GLN A 1 93 ? -18.061 12.963 4.517 1.00 88.00 93 GLN A CA 1
ATOM 718 C C . GLN A 1 93 ? -18.337 13.240 3.037 1.00 88.00 93 GLN A C 1
ATOM 720 O O . GLN A 1 93 ? -19.039 12.457 2.401 1.00 88.00 93 GLN A O 1
ATOM 725 N N . THR A 1 94 ? -17.689 14.257 2.462 1.00 85.88 94 THR A N 1
ATOM 726 C CA . THR A 1 94 ? -17.786 14.574 1.031 1.00 85.88 94 THR A CA 1
ATOM 727 C C . THR A 1 94 ? -17.351 13.391 0.172 1.00 85.88 94 THR A C 1
ATOM 729 O O . THR A 1 94 ? -17.984 13.079 -0.831 1.00 85.88 94 THR A O 1
ATOM 732 N N . PHE A 1 95 ? -16.287 12.689 0.564 1.00 86.75 95 PHE A N 1
ATOM 733 C CA . PHE A 1 95 ? -15.812 11.523 -0.174 1.00 86.75 95 PHE A CA 1
ATOM 734 C C . PHE A 1 95 ? -16.802 10.348 -0.094 1.00 86.75 95 PHE A C 1
ATOM 736 O O . PHE A 1 95 ? -17.120 9.733 -1.112 1.00 86.75 95 PHE A O 1
ATOM 743 N N . ILE A 1 96 ? -17.361 10.080 1.091 1.00 88.12 96 ILE A N 1
ATOM 744 C CA . ILE A 1 96 ? -18.377 9.037 1.296 1.00 88.12 96 ILE A CA 1
ATOM 745 C C . ILE A 1 96 ? -19.666 9.339 0.518 1.00 88.12 96 ILE A C 1
ATOM 747 O O . ILE A 1 96 ? -20.256 8.431 -0.066 1.00 88.12 96 ILE A O 1
ATOM 751 N N . GLU A 1 97 ? -20.107 10.595 0.470 1.00 91.88 97 GLU A N 1
ATOM 752 C CA . GLU A 1 97 ? -21.276 11.000 -0.321 1.00 91.88 97 GLU A CA 1
ATOM 753 C C . GLU A 1 97 ? -21.073 10.743 -1.813 1.00 91.88 97 GLU A C 1
ATOM 755 O O . GLU A 1 97 ? -21.979 10.251 -2.479 1.00 91.88 97 GLU A O 1
ATOM 760 N N . GLN A 1 98 ? -19.870 10.983 -2.329 1.00 90.94 98 GLN A N 1
ATOM 761 C CA . GLN A 1 98 ? -19.548 10.729 -3.733 1.00 90.94 98 GLN A CA 1
ATOM 762 C C . GLN A 1 98 ? -19.525 9.233 -4.054 1.00 90.94 98 GLN A C 1
ATOM 764 O O . GLN A 1 98 ? -19.986 8.836 -5.121 1.00 90.94 98 GLN A O 1
ATOM 769 N N . ILE A 1 99 ? -19.079 8.388 -3.116 1.00 90.62 99 ILE A N 1
ATOM 770 C CA . ILE A 1 99 ? -19.183 6.930 -3.265 1.00 90.62 99 ILE A CA 1
ATOM 771 C C . ILE A 1 99 ? -20.649 6.508 -3.393 1.00 90.62 99 ILE A C 1
ATOM 773 O O . ILE A 1 99 ? -20.971 5.712 -4.269 1.00 90.62 99 ILE A O 1
ATOM 777 N N . LYS A 1 100 ? -21.555 7.070 -2.584 1.00 92.94 100 LYS A N 1
ATOM 778 C CA . LYS A 1 100 ? -22.991 6.725 -2.611 1.00 92.94 100 LYS A CA 1
ATOM 779 C C . LYS A 1 100 ? -23.693 7.056 -3.936 1.00 92.94 100 LYS A C 1
ATOM 781 O O . LYS A 1 100 ? -24.779 6.536 -4.177 1.00 92.94 100 LYS A O 1
ATOM 786 N N . LEU A 1 101 ? -23.100 7.902 -4.781 1.00 96.50 101 LEU A N 1
ATOM 787 C CA . LEU A 1 101 ? -23.627 8.241 -6.108 1.00 96.50 101 LEU A CA 1
ATOM 788 C C . LEU A 1 101 ? -23.201 7.249 -7.203 1.00 96.50 101 LEU A C 1
ATOM 790 O O . LEU A 1 101 ? -23.701 7.323 -8.324 1.00 96.50 101 LEU A O 1
ATOM 794 N N . LEU A 1 102 ? -22.274 6.334 -6.910 1.00 96.25 102 LEU A N 1
ATOM 795 C CA . LEU A 1 102 ? -21.791 5.342 -7.871 1.00 96.25 102 LEU A CA 1
ATOM 796 C C . LEU A 1 102 ? -22.796 4.193 -8.064 1.00 96.25 102 LEU A C 1
ATOM 798 O O . LEU A 1 102 ? -23.652 3.972 -7.209 1.00 96.25 102 LEU A O 1
ATOM 802 N N . PRO A 1 103 ? -22.684 3.402 -9.146 1.00 98.19 103 PRO A N 1
ATOM 803 C CA . PRO A 1 103 ? -23.428 2.151 -9.275 1.00 98.19 103 PRO A CA 1
ATOM 804 C C . PRO A 1 103 ? -23.188 1.217 -8.082 1.00 98.19 103 PRO A C 1
ATOM 806 O O . PRO A 1 103 ? -22.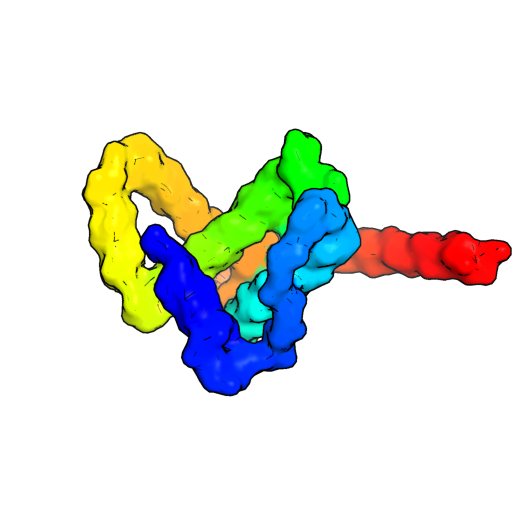073 1.151 -7.564 1.00 98.19 103 PRO A O 1
ATOM 809 N N . ILE A 1 104 ? -24.213 0.464 -7.677 1.00 97.31 104 ILE A N 1
ATOM 810 C CA . ILE A 1 104 ? -24.196 -0.393 -6.476 1.00 97.31 104 ILE A CA 1
ATOM 811 C C . ILE A 1 104 ? -22.989 -1.345 -6.445 1.00 97.31 104 ILE A C 1
ATOM 813 O O . ILE A 1 104 ? -22.310 -1.436 -5.424 1.00 97.31 104 ILE A O 1
ATOM 817 N N . ASP A 1 105 ? -22.640 -1.972 -7.569 1.00 97.62 105 ASP A N 1
ATOM 818 C CA . ASP A 1 105 ? -21.480 -2.873 -7.646 1.00 97.62 105 ASP A CA 1
ATOM 819 C C . ASP A 1 105 ? -20.151 -2.153 -7.358 1.00 97.62 105 ASP A C 1
ATOM 821 O O . ASP A 1 105 ? -19.270 -2.679 -6.670 1.00 97.62 105 ASP A O 1
ATOM 825 N N . ALA A 1 106 ? -20.016 -0.911 -7.835 1.00 95.75 106 ALA A N 1
ATOM 826 C CA . ALA A 1 106 ? -18.852 -0.077 -7.561 1.00 95.75 106 ALA A CA 1
ATOM 827 C C . ALA A 1 106 ? -18.821 0.375 -6.094 1.00 95.75 106 ALA A C 1
ATOM 829 O O . ALA A 1 106 ? -17.748 0.400 -5.492 1.00 95.75 106 ALA A O 1
ATOM 830 N N . GLN A 1 107 ? -19.984 0.665 -5.495 1.00 96.44 107 GLN A N 1
ATOM 831 C CA . GLN A 1 107 ? -20.080 0.964 -4.064 1.00 96.44 107 GLN A CA 1
ATOM 832 C C . GLN A 1 107 ? -19.597 -0.218 -3.223 1.00 96.44 107 GLN A C 1
ATOM 834 O O . GLN A 1 107 ? -18.729 -0.041 -2.372 1.00 96.44 107 GLN A O 1
ATOM 839 N N . HIS A 1 108 ? -20.105 -1.427 -3.483 1.00 97.12 108 HIS A N 1
ATOM 840 C CA . HIS A 1 108 ? -19.694 -2.632 -2.759 1.00 97.12 108 HIS A CA 1
ATOM 841 C C . HIS A 1 108 ? -18.196 -2.906 -2.899 1.00 97.12 108 HIS A C 1
ATOM 843 O O . HIS A 1 108 ? -17.530 -3.194 -1.903 1.00 97.12 108 HIS A O 1
ATOM 849 N N . SER A 1 109 ? -17.660 -2.752 -4.111 1.00 96.62 109 SER A N 1
ATOM 850 C CA . SER A 1 109 ? -16.229 -2.924 -4.378 1.00 96.62 109 SER A CA 1
ATOM 851 C C . SER A 1 109 ? -15.381 -1.910 -3.603 1.00 96.62 109 SER A C 1
ATOM 853 O O . SER A 1 109 ? -14.399 -2.283 -2.965 1.00 96.62 109 SER A O 1
ATOM 855 N N . LEU A 1 110 ? -15.782 -0.634 -3.583 1.00 96.06 110 LEU A N 1
ATOM 856 C CA . LEU A 1 110 ? -15.079 0.401 -2.822 1.00 96.06 110 LEU A CA 1
ATOM 857 C C . LEU A 1 110 ? -15.195 0.198 -1.314 1.00 96.06 110 LEU A C 1
ATOM 859 O O . LEU A 1 110 ? -14.201 0.364 -0.616 1.00 96.06 110 LEU A O 1
ATOM 863 N N . VAL A 1 111 ? -16.361 -0.204 -0.803 1.00 96.06 111 VAL A N 1
ATOM 864 C CA . VAL A 1 111 ? -16.536 -0.536 0.619 1.00 96.06 111 VAL A CA 1
ATOM 865 C C . VAL A 1 111 ? -15.612 -1.683 1.016 1.00 96.06 111 VAL A C 1
ATOM 867 O O . VAL A 1 111 ? -14.981 -1.610 2.067 1.00 96.06 111 VAL A O 1
ATOM 870 N N . HIS A 1 112 ? -15.476 -2.711 0.176 1.00 96.44 112 HIS A N 1
ATOM 871 C CA . HIS A 1 112 ? -14.516 -3.787 0.413 1.00 96.44 112 HIS A CA 1
ATOM 872 C C . HIS A 1 112 ? -13.075 -3.255 0.489 1.00 96.44 112 HIS A C 1
ATOM 874 O O . HIS A 1 112 ? -12.358 -3.574 1.435 1.00 96.44 112 HIS A O 1
ATOM 880 N N . CYS A 1 113 ? -12.659 -2.398 -0.449 1.00 96.75 113 CYS A N 1
ATOM 881 C CA . CYS A 1 113 ? -11.335 -1.769 -0.416 1.00 96.75 113 CYS A CA 1
ATOM 882 C C . CYS A 1 113 ? -11.124 -0.884 0.826 1.00 96.75 113 CYS A C 1
ATOM 884 O O . CYS A 1 113 ? -10.057 -0.924 1.429 1.00 96.75 113 CYS A O 1
ATOM 886 N N . ILE A 1 114 ? -12.135 -0.122 1.253 1.00 95.69 114 ILE A N 1
ATOM 887 C CA . ILE A 1 114 ? -12.059 0.685 2.480 1.00 95.69 114 ILE A CA 1
ATOM 888 C C . ILE A 1 114 ? -11.780 -0.224 3.674 1.00 95.69 114 ILE A C 1
ATOM 890 O O . ILE A 1 114 ? -10.782 -0.031 4.358 1.00 95.69 114 ILE A O 1
ATOM 894 N N . LYS A 1 115 ? -12.583 -1.276 3.864 1.00 94.56 115 LYS A N 1
ATOM 895 C CA . LYS A 1 115 ? -12.374 -2.244 4.950 1.00 94.56 115 LYS A CA 1
ATOM 896 C C . LYS A 1 115 ? -10.997 -2.893 4.889 1.00 94.56 115 LYS A C 1
ATOM 898 O O . LYS A 1 115 ? -10.334 -3.057 5.909 1.00 94.56 115 LYS A O 1
ATOM 903 N N . GLN A 1 116 ? -10.532 -3.228 3.690 1.00 94.88 116 GLN A N 1
ATOM 904 C CA . GLN A 1 116 ? -9.211 -3.812 3.510 1.00 94.88 116 GLN A CA 1
ATOM 905 C C . GLN A 1 116 ? -8.100 -2.895 4.040 1.00 94.88 116 GLN A C 1
ATOM 907 O O . GLN A 1 116 ? -7.163 -3.393 4.657 1.00 94.88 116 GLN A O 1
ATOM 912 N N . VAL A 1 117 ? -8.187 -1.578 3.849 1.00 94.56 117 VAL A N 1
ATOM 913 C CA . VAL A 1 117 ? -7.133 -0.654 4.300 1.00 94.56 117 VAL A CA 1
ATOM 914 C C . VAL A 1 117 ? -7.341 -0.115 5.715 1.00 94.56 117 VAL A C 1
ATOM 916 O O . VAL A 1 117 ? -6.358 0.224 6.366 1.00 94.56 117 VAL A O 1
ATOM 919 N N . THR A 1 118 ? -8.580 -0.052 6.212 1.00 92.44 118 THR A N 1
ATOM 920 C CA . THR A 1 118 ? -8.885 0.521 7.536 1.00 92.44 118 THR A CA 1
ATOM 921 C C . THR A 1 118 ? -9.138 -0.517 8.628 1.00 92.44 118 THR A C 1
ATOM 923 O O . THR A 1 118 ? -9.049 -0.175 9.801 1.00 92.44 118 THR A O 1
ATOM 926 N N . GLU A 1 119 ? -9.469 -1.766 8.280 1.00 90.00 119 GLU A N 1
ATOM 927 C CA . GLU A 1 119 ? -9.894 -2.795 9.247 1.00 90.00 119 GLU A CA 1
ATOM 928 C C . GLU A 1 119 ? -9.019 -4.062 9.227 1.00 90.00 119 GLU A C 1
ATOM 930 O O . GLU A 1 119 ? -8.839 -4.673 10.276 1.00 90.00 119 GLU A O 1
ATOM 935 N N . SER A 1 120 ? -8.453 -4.472 8.079 1.00 88.50 120 SER A N 1
ATOM 936 C CA . SER A 1 120 ? -7.811 -5.802 7.936 1.00 88.50 120 SER A CA 1
ATOM 937 C C . SER A 1 120 ? -6.529 -6.021 8.749 1.00 88.50 120 SER A C 1
ATOM 939 O O . SER A 1 120 ? -6.107 -7.164 8.902 1.00 88.50 120 SER A O 1
ATOM 941 N N . GLN A 1 121 ? -5.883 -4.955 9.233 1.00 90.56 121 GLN A N 1
ATOM 942 C CA . GLN A 1 121 ? -4.584 -4.984 9.925 1.00 90.56 121 GLN A CA 1
ATOM 943 C C . GLN A 1 121 ? -3.406 -5.550 9.090 1.00 90.56 121 GLN A C 1
ATOM 945 O O . GLN A 1 121 ? -2.265 -5.513 9.539 1.00 90.56 121 GLN A O 1
ATOM 950 N N . GLU A 1 122 ? -3.624 -6.023 7.854 1.00 90.38 122 GLU A N 1
ATOM 951 C CA . GLU A 1 122 ? -2.566 -6.610 7.012 1.00 90.38 122 GLU A CA 1
ATOM 952 C C . GLU A 1 122 ? -1.664 -5.558 6.340 1.00 90.38 122 GLU A C 1
ATOM 954 O O . GLU A 1 122 ? -0.473 -5.803 6.083 1.00 90.38 122 GLU A O 1
ATOM 959 N N . ILE A 1 123 ? -2.261 -4.403 6.025 1.00 93.62 123 ILE A N 1
ATOM 960 C CA . ILE A 1 123 ? -1.651 -3.294 5.276 1.00 93.62 123 ILE A CA 1
ATOM 961 C C . ILE A 1 123 ? -1.304 -2.136 6.210 1.00 93.62 123 ILE A C 1
ATOM 963 O O . ILE A 1 123 ? -0.204 -1.590 6.118 1.00 93.62 123 ILE A O 1
ATOM 967 N N . VAL A 1 124 ? -2.220 -1.786 7.115 1.00 93.94 124 VAL A N 1
ATOM 968 C CA . VAL A 1 124 ? -2.080 -0.700 8.090 1.00 93.94 124 VAL A CA 1
ATOM 969 C C . VAL A 1 124 ? -2.497 -1.223 9.461 1.00 93.94 124 VAL A C 1
ATOM 971 O O . VAL A 1 124 ? -3.588 -1.770 9.592 1.00 93.94 124 VAL A O 1
ATOM 974 N N . LEU A 1 125 ? -1.637 -1.053 10.466 1.00 92.00 125 LEU A N 1
ATOM 975 C CA . LEU A 1 125 ? -1.944 -1.345 11.864 1.00 92.00 125 LEU A CA 1
ATOM 976 C C . LEU A 1 125 ? -2.462 -0.090 12.557 1.00 92.00 125 LEU A C 1
ATOM 978 O O . LEU A 1 125 ? -1.819 0.961 12.528 1.00 92.00 125 LEU A O 1
ATOM 982 N N . THR A 1 126 ? -3.605 -0.208 13.219 1.00 86.81 126 THR A N 1
ATOM 983 C CA . THR A 1 126 ? -4.256 0.904 13.923 1.00 86.81 126 THR A CA 1
ATOM 984 C C . THR A 1 126 ? -4.030 0.802 15.430 1.00 86.81 126 THR A C 1
ATOM 986 O O . THR A 1 126 ? -4.186 -0.275 15.998 1.00 86.81 126 THR A O 1
ATOM 989 N N . GLN A 1 127 ? -3.697 1.906 16.111 1.00 70.38 127 GLN A N 1
ATOM 990 C CA . GLN A 1 127 ? -3.462 1.894 17.567 1.00 70.38 127 GLN A CA 1
ATOM 991 C C . GLN A 1 127 ? -4.719 1.555 18.392 1.00 70.38 127 GLN A C 1
ATOM 993 O O . GLN A 1 127 ? -4.598 1.038 19.499 1.00 70.38 127 GLN A O 1
ATOM 998 N N . GLU A 1 128 ? -5.923 1.775 17.851 1.00 60.47 128 GLU A N 1
ATOM 999 C CA . GLU A 1 128 ? -7.189 1.550 18.570 1.00 60.47 128 GLU A CA 1
ATOM 1000 C C . GLU A 1 128 ? -7.615 0.080 18.687 1.00 60.47 128 GLU A C 1
ATOM 1002 O O . GLU A 1 128 ? -8.569 -0.232 19.398 1.00 60.47 128 GLU A O 1
ATOM 1007 N N . THR A 1 129 ? -6.896 -0.866 18.078 1.00 56.12 129 THR A N 1
ATOM 1008 C CA . THR A 1 129 ? -7.121 -2.298 18.333 1.00 56.12 129 THR A CA 1
ATOM 1009 C C . THR A 1 129 ? -6.500 -2.725 19.667 1.00 56.12 129 THR A C 1
ATOM 1011 O O . THR A 1 129 ? -5.675 -3.633 19.720 1.00 56.12 129 THR A O 1
ATOM 1014 N N . GLY A 1 130 ? -6.922 -2.088 20.763 1.00 52.09 130 GLY A N 1
ATOM 1015 C CA . GLY A 1 130 ? -6.560 -2.443 22.139 1.00 52.09 130 GLY A CA 1
ATOM 1016 C C . GLY A 1 130 ? -7.001 -3.852 22.561 1.00 52.09 130 GLY A C 1
ATOM 1017 O O . GLY A 1 130 ? -6.540 -4.346 23.583 1.00 52.09 130 GLY A O 1
ATOM 1018 N N . GLU A 1 131 ? -7.828 -4.533 21.757 1.00 55.25 131 GLU A N 1
ATOM 1019 C CA . GLU A 1 131 ? -8.299 -5.902 22.027 1.00 55.25 131 GLU A CA 1
ATOM 1020 C C . GLU A 1 131 ? -8.180 -6.869 20.824 1.00 55.25 131 GLU A C 1
ATOM 1022 O O . GLU A 1 131 ? -8.581 -8.025 20.926 1.00 55.25 131 GLU A O 1
ATOM 1027 N N . GLY A 1 132 ? -7.625 -6.446 19.676 1.00 60.09 132 GLY A N 1
ATOM 1028 C CA . GLY A 1 132 ? -7.868 -7.141 18.394 1.00 60.09 132 GLY A CA 1
ATOM 1029 C C . GLY A 1 132 ? -6.664 -7.702 17.632 1.00 60.09 132 GLY A C 1
ATOM 1030 O O . GLY A 1 132 ? -6.852 -8.490 16.704 1.00 60.09 132 GLY A O 1
ATOM 1031 N N . LEU A 1 133 ? -5.428 -7.322 17.971 1.00 73.12 133 LEU A N 1
ATOM 1032 C CA . LEU A 1 133 ? -4.262 -7.804 17.225 1.00 73.12 133 LEU A CA 1
ATOM 1033 C C . LEU A 1 133 ? -3.895 -9.220 17.661 1.00 73.12 133 LEU A C 1
ATOM 1035 O O . LEU A 1 133 ? -3.219 -9.430 18.669 1.00 73.12 133 LEU A O 1
ATOM 1039 N N . SER A 1 134 ? -4.330 -10.202 16.869 1.00 84.88 134 SER A N 1
ATOM 1040 C CA . SER A 1 134 ? -3.925 -11.594 17.052 1.00 84.88 134 SER A CA 1
ATOM 1041 C C . SER A 1 134 ? -2.401 -11.691 17.108 1.00 84.88 134 SER A C 1
ATOM 1043 O O . SER A 1 134 ? -1.693 -11.202 16.221 1.00 84.88 134 SER A O 1
ATOM 1045 N N . SER A 1 135 ? -1.879 -12.372 18.130 1.00 87.38 135 SER A N 1
ATOM 1046 C CA . SER A 1 135 ? -0.445 -12.650 18.230 1.00 87.38 135 SER A CA 1
ATOM 1047 C C . SER A 1 135 ? 0.072 -13.378 16.986 1.00 87.38 135 SER A C 1
ATOM 1049 O O . SER A 1 135 ? 1.209 -13.160 16.578 1.00 87.38 135 SER A O 1
ATOM 1051 N N . GLU A 1 136 ? -0.765 -14.186 16.329 1.00 90.00 136 GLU A N 1
ATOM 1052 C CA . GLU A 1 136 ? -0.414 -14.856 15.075 1.00 90.00 136 GLU A CA 1
ATOM 1053 C C . GLU A 1 136 ? -0.173 -13.864 13.932 1.00 90.00 136 GLU A C 1
ATOM 1055 O O . GLU A 1 136 ? 0.783 -14.032 13.170 1.00 90.00 136 GLU A O 1
ATOM 1060 N N . LEU A 1 137 ? -0.988 -12.807 13.842 1.00 88.00 137 LEU A N 1
ATOM 1061 C CA . LEU A 1 137 ? -0.834 -11.748 12.845 1.00 88.00 137 LEU A CA 1
ATOM 1062 C C . LEU A 1 137 ? 0.442 -10.936 13.104 1.00 88.00 137 LEU A C 1
ATOM 1064 O O . LEU A 1 137 ? 1.245 -10.731 12.197 1.00 88.00 137 LEU A O 1
ATOM 1068 N N . LEU A 1 138 ? 0.698 -10.548 14.355 1.00 90.00 138 LEU A N 1
ATOM 1069 C CA . LEU A 1 138 ? 1.941 -9.860 14.721 1.00 90.00 138 LEU A CA 1
ATOM 1070 C C . LEU A 1 138 ? 3.177 -10.707 14.394 1.00 90.00 138 LEU A C 1
ATOM 1072 O O . LEU A 1 138 ? 4.140 -10.218 13.801 1.00 90.00 138 LEU A O 1
ATOM 1076 N N . ILE A 1 139 ? 3.141 -12.001 14.720 1.00 94.06 139 ILE A N 1
ATOM 1077 C CA . ILE A 1 139 ? 4.221 -12.932 14.387 1.00 94.06 139 ILE A CA 1
ATOM 1078 C C . ILE A 1 139 ? 4.379 -13.061 12.864 1.00 94.06 139 ILE A C 1
ATOM 1080 O O . ILE A 1 139 ? 5.510 -13.149 12.380 1.00 94.06 139 ILE A O 1
ATOM 1084 N N . SER A 1 140 ? 3.290 -13.062 12.089 1.00 93.31 140 SER A N 1
ATOM 1085 C CA . SER A 1 140 ? 3.360 -13.134 10.624 1.00 93.31 140 SER A CA 1
ATOM 1086 C C . SER A 1 140 ? 4.033 -11.888 10.032 1.00 93.31 140 SER A C 1
ATOM 1088 O O . SER A 1 140 ? 4.934 -12.020 9.194 1.00 93.31 140 SER A O 1
ATOM 1090 N N . HIS A 1 141 ? 3.714 -10.697 10.545 1.00 93.56 141 HIS A N 1
ATOM 1091 C CA . HIS A 1 141 ? 4.395 -9.453 10.187 1.00 93.56 141 HIS A CA 1
ATOM 1092 C C . HIS A 1 141 ? 5.881 -9.476 10.557 1.00 93.56 141 HIS A C 1
ATOM 1094 O O . HIS A 1 141 ? 6.719 -9.162 9.711 1.00 93.56 141 HIS A O 1
ATOM 1100 N N . ILE A 1 142 ? 6.235 -9.924 11.766 1.00 94.75 142 ILE A N 1
ATOM 1101 C CA . ILE A 1 142 ? 7.636 -10.044 12.200 1.00 94.75 142 ILE A CA 1
ATOM 1102 C C . ILE A 1 142 ? 8.406 -11.019 11.302 1.00 94.75 142 ILE A C 1
ATOM 1104 O O . ILE A 1 142 ? 9.507 -10.705 10.848 1.00 94.75 142 ILE A O 1
ATOM 1108 N N . ARG A 1 143 ? 7.831 -12.184 10.980 1.00 96.50 143 ARG A N 1
ATOM 1109 C CA . ARG A 1 143 ? 8.450 -13.152 10.056 1.00 96.50 143 ARG A CA 1
ATOM 1110 C C . ARG A 1 143 ? 8.679 -12.542 8.674 1.00 96.50 143 ARG A C 1
ATOM 1112 O O . ARG A 1 143 ? 9.742 -12.750 8.089 1.00 96.50 143 ARG A O 1
ATOM 1119 N N . ARG A 1 144 ? 7.715 -11.768 8.159 1.00 94.50 144 ARG A N 1
ATOM 1120 C CA . ARG A 1 144 ? 7.855 -11.048 6.884 1.00 94.50 144 ARG A CA 1
ATOM 1121 C C . ARG A 1 144 ? 9.001 -10.035 6.940 1.00 94.50 144 ARG A C 1
ATOM 1123 O O . ARG A 1 144 ? 9.841 -10.050 6.042 1.00 94.50 144 ARG A O 1
ATOM 1130 N N . LEU A 1 145 ? 9.077 -9.230 8.001 1.00 94.25 145 LEU A N 1
ATOM 1131 C CA . LEU A 1 145 ? 10.150 -8.250 8.207 1.00 94.25 145 LEU A CA 1
ATOM 1132 C C . LEU A 1 145 ? 11.532 -8.914 8.287 1.00 94.25 145 LEU A C 1
ATOM 1134 O O . LEU A 1 145 ? 12.470 -8.459 7.635 1.00 94.25 145 LEU A O 1
ATOM 1138 N N . ILE A 1 146 ? 11.656 -10.023 9.025 1.00 97.06 146 ILE A N 1
ATOM 1139 C CA . ILE A 1 146 ? 12.901 -10.804 9.115 1.00 97.06 146 ILE A CA 1
ATOM 1140 C C . ILE A 1 146 ? 13.331 -11.289 7.727 1.00 97.06 146 ILE A C 1
ATOM 1142 O O . ILE A 1 146 ? 14.476 -11.080 7.331 1.00 97.06 146 ILE A O 1
ATOM 1146 N N . LYS A 1 147 ? 12.404 -11.860 6.947 1.00 96.19 147 LYS A N 1
ATOM 1147 C CA . LYS A 1 147 ? 12.693 -12.326 5.584 1.00 96.19 147 LYS A CA 1
ATOM 1148 C C . LYS A 1 147 ? 13.149 -11.184 4.670 1.00 96.19 147 LYS A C 1
ATOM 1150 O O . LYS A 1 147 ? 14.087 -11.358 3.897 1.00 96.19 147 LYS A O 1
ATOM 1155 N N . GLN A 1 148 ? 12.503 -10.019 4.750 1.00 92.88 148 GLN A N 1
ATOM 1156 C CA . GLN A 1 148 ? 12.906 -8.837 3.981 1.00 92.88 148 GLN A CA 1
ATOM 1157 C C . GLN A 1 148 ? 14.310 -8.369 4.372 1.00 92.88 148 GLN A C 1
ATOM 1159 O O . GLN A 1 148 ? 15.149 -8.181 3.493 1.00 92.88 148 GLN A O 1
ATOM 1164 N N . ARG A 1 149 ? 14.595 -8.249 5.674 1.00 95.50 149 ARG A N 1
ATOM 1165 C CA . ARG A 1 149 ? 15.926 -7.900 6.191 1.00 95.50 149 ARG A CA 1
ATOM 1166 C C . ARG A 1 149 ? 16.999 -8.849 5.658 1.00 95.50 149 ARG A C 1
ATOM 1168 O O . ARG A 1 149 ? 18.012 -8.385 5.142 1.00 95.50 149 ARG A O 1
ATOM 1175 N N . ASP A 1 150 ? 16.773 -10.156 5.758 1.00 96.06 150 ASP A N 1
ATOM 1176 C CA . ASP A 1 150 ? 17.745 -11.163 5.326 1.00 96.06 150 ASP A CA 1
ATOM 1177 C C . ASP A 1 150 ? 17.990 -11.082 3.810 1.00 96.06 150 ASP A C 1
ATOM 1179 O O . ASP A 1 150 ? 19.139 -11.116 3.366 1.00 96.06 150 ASP A O 1
ATOM 1183 N N . ASN A 1 151 ? 16.938 -10.861 3.014 1.00 92.88 151 ASN A N 1
ATOM 1184 C CA . ASN A 1 151 ? 17.063 -10.627 1.574 1.00 92.88 151 ASN A CA 1
ATOM 1185 C C . ASN A 1 151 ? 17.891 -9.368 1.257 1.00 92.88 151 ASN A C 1
ATOM 1187 O O . ASN A 1 151 ? 18.767 -9.416 0.392 1.00 92.88 151 ASN A O 1
ATOM 1191 N N . TYR A 1 152 ? 17.656 -8.251 1.955 1.00 90.31 152 TYR A N 1
ATOM 1192 C CA . TYR A 1 152 ? 18.428 -7.020 1.748 1.00 90.31 152 TYR A CA 1
ATOM 1193 C C . TYR A 1 152 ? 19.901 -7.189 2.126 1.00 90.31 152 TYR A C 1
ATOM 1195 O O . TYR A 1 152 ? 20.773 -6.728 1.389 1.00 90.31 152 TYR A O 1
ATOM 1203 N N . LEU A 1 153 ? 20.198 -7.895 3.221 1.00 92.50 153 LEU A N 1
ATOM 1204 C CA . LEU A 1 153 ? 21.577 -8.192 3.614 1.00 92.50 153 LEU A CA 1
ATOM 1205 C C . LEU A 1 153 ? 22.307 -9.009 2.537 1.00 92.50 153 LEU A C 1
ATOM 1207 O O . LEU A 1 153 ? 23.447 -8.688 2.205 1.00 92.50 153 LEU A O 1
ATOM 1211 N N . GLN A 1 154 ? 21.643 -9.996 1.926 1.00 90.69 154 GLN A N 1
ATOM 1212 C CA . GLN A 1 154 ? 22.213 -10.769 0.814 1.00 90.69 154 GLN A CA 1
ATOM 1213 C C . GLN A 1 154 ? 22.514 -9.899 -0.414 1.00 90.69 154 GLN A C 1
ATOM 1215 O O . GLN A 1 154 ? 23.565 -10.048 -1.039 1.00 90.69 154 GLN A O 1
ATOM 1220 N N . VAL A 1 155 ? 21.623 -8.964 -0.756 1.00 88.75 155 VAL A N 1
ATOM 1221 C CA . VAL A 1 155 ? 21.845 -8.021 -1.865 1.00 88.75 155 VAL A CA 1
ATOM 1222 C C . VAL A 1 155 ? 23.033 -7.100 -1.576 1.00 88.75 155 VAL A C 1
ATOM 1224 O O . VAL A 1 155 ? 23.883 -6.918 -2.444 1.00 88.75 155 VAL A O 1
ATOM 1227 N N . ILE A 1 156 ? 23.143 -6.566 -0.356 1.00 86.44 156 ILE A N 1
ATOM 1228 C CA . ILE A 1 156 ? 24.255 -5.686 0.040 1.00 86.44 156 ILE A CA 1
ATOM 1229 C C . ILE A 1 156 ? 25.600 -6.412 -0.054 1.00 86.44 156 ILE A C 1
ATOM 1231 O O . ILE A 1 156 ? 26.564 -5.831 -0.548 1.00 86.44 156 ILE A O 1
ATOM 1235 N N . VAL A 1 157 ? 25.674 -7.672 0.390 1.00 85.75 157 VAL A N 1
ATOM 1236 C CA . VAL A 1 157 ? 26.898 -8.482 0.275 1.00 85.75 157 VAL A CA 1
ATOM 1237 C C . VAL A 1 157 ? 27.297 -8.657 -1.191 1.00 85.75 157 VAL A C 1
ATOM 1239 O O . VAL A 1 157 ? 28.466 -8.489 -1.516 1.00 85.75 157 VAL A O 1
ATOM 1242 N N . ARG A 1 158 ? 26.336 -8.915 -2.088 1.00 82.06 158 ARG A N 1
ATOM 1243 C CA . ARG A 1 158 ? 26.602 -9.068 -3.530 1.00 82.06 158 ARG A CA 1
ATOM 1244 C C . ARG A 1 158 ? 27.068 -7.787 -4.214 1.00 82.06 158 ARG A C 1
ATOM 1246 O O . ARG A 1 158 ? 27.842 -7.876 -5.150 1.00 82.06 158 ARG A O 1
ATOM 1253 N N . ILE A 1 159 ? 26.590 -6.619 -3.786 1.00 82.69 159 ILE A N 1
ATOM 1254 C CA . ILE A 1 159 ? 27.001 -5.326 -4.368 1.00 82.69 159 ILE A CA 1
ATOM 1255 C C . ILE A 1 159 ? 28.425 -4.943 -3.931 1.00 82.69 159 ILE A C 1
ATOM 1257 O O . ILE A 1 159 ? 29.098 -4.182 -4.620 1.00 82.69 159 ILE A O 1
ATOM 1261 N N . LYS A 1 160 ? 28.877 -5.437 -2.772 1.00 70.88 160 LYS A N 1
ATOM 1262 C CA . LYS A 1 160 ? 30.207 -5.151 -2.213 1.00 70.88 160 LYS A CA 1
ATOM 1263 C C . LYS A 1 160 ? 31.292 -6.159 -2.619 1.00 70.88 160 LYS A C 1
ATOM 1265 O O . LYS A 1 160 ? 32.448 -5.921 -2.275 1.00 70.88 160 LYS A O 1
ATOM 1270 N N . ALA A 1 161 ? 30.919 -7.264 -3.263 1.00 61.66 161 ALA A N 1
ATOM 1271 C CA . ALA A 1 161 ? 31.825 -8.290 -3.781 1.00 61.66 161 ALA A CA 1
ATOM 1272 C C . ALA A 1 161 ? 32.186 -7.997 -5.241 1.00 61.66 161 ALA A C 1
ATOM 1274 O O . ALA A 1 161 ? 33.353 -8.257 -5.603 1.00 61.66 161 ALA A O 1
#

Organism: NCBI:txid642074

Secondary structure (DSSP, 8-state):
--HHHHHHHHHSS--SS------TT-HHHHHHHHHHHHHHHHHIIIIIS-EEE-----HHHHHH-TTSHHHHHHHHHHHHHHHHHHHHSTTHHHHHHHHHTS-HHHHHHHHHHHHHHHTSSSSEEETT-TTT--HHHHHHHHHHHHHHHHHHHHHHHHHH-

Foldseek 3Di:
DCVVVVCVCVVPPDNVDDDQDDCVLPLVSQLVNLVSLQVSLQCCCCPVQVKHFLDAARSSCCRPPCPDPSNVVSVLLSVLSVLLSCCPDPPNVVVLVVLVPDPPVSNVVSVVSNCVNPPVCQGMGHPPPPPPDDPVSVVVSVVVVVVVVVVVVVVVVVVVD

Sequence (161 aa):
LSFLFLLFIFSDPEPLHHGVGPSLGNPALRTRNMDCIVKNIKALYEEELCQLVVVLPDCGRLGREPDSKEGLQEMHLLLLLLLGCAVQCPNKQTFIEQIKLLPIDAQHSLVHCIKQVTESQEIVLTQETGEGLSSELLISHIRRLIKQRDNYLQVIVRIKA

pLDDT: mean 84.71, std 16.68, range [37.09, 98.19]

Radius of gyration: 17.45 Å; chains: 1; bounding box: 56×40×42 Å

InterPro domains:
  IPR036872 CH domain superfamily [G3DSA:1.10.418.10] (3-120)
  IPR043936 HOOK, N-terminal [PF19047] (26-114)